Protein AF-A0A955NH52-F1 (afdb_monomer)

pLDDT: mean 88.1, std 10.17, range [48.47, 98.0]

Foldseek 3Di:
DDPCVVPDDPVVVVVVVVVVVVQLVVQLVVVVVVVDDSVQSSCVSQPHDLQVVLVVVLVVCVVVPNQLLDEEEAEPCRVVSVVVVCVVRHDVNYYYHYDD

Secondary structure (DSSP, 8-state):
--GGGGT--HHHHHHHHHHHHHHHHHHHHHHHTTT--HHHHHHHHTTS-HHHHHHHHHHHHHHTT--S-SEEEEET-TTTHHHHHHGGGPPTT-EEEEE-

Radius of gyration: 17.11 Å; Cα conta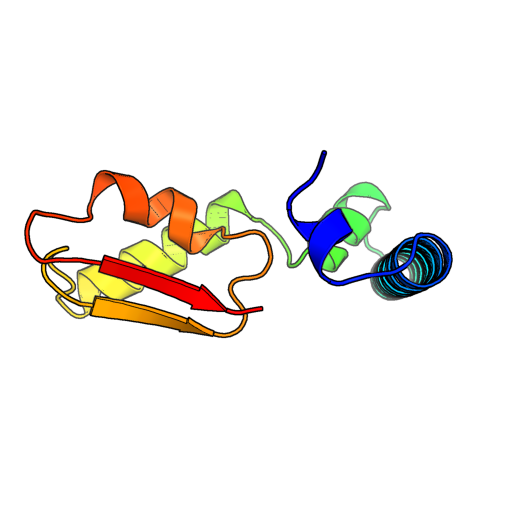cts (8 Å, |Δi|>4): 96; chains: 1; bounding box: 44×26×41 Å

Solvent-accessible surface area (backbone atoms only — not comparable to full-atom values): 5678 Å² total; per-residue (Å²): 135,61,87,58,68,80,80,43,54,77,70,54,50,49,51,51,52,53,51,53,50,54,50,44,52,52,37,22,52,57,31,36,76,72,72,40,52,71,71,54,8,47,37,45,47,76,70,37,60,54,69,61,51,13,51,51,54,44,51,53,41,48,72,76,63,59,76,25,50,52,78,45,77,38,82,67,34,71,94,33,40,44,55,68,59,41,59,88,51,53,39,88,84,26,46,80,45,74,43,112

Structure (mmCIF, N/CA/C/O backbone):
data_AF-A0A955NH52-F1
#
_entry.id   AF-A0A955NH52-F1
#
loop_
_atom_site.group_PDB
_atom_site.id
_atom_site.type_symbol
_atom_site.label_atom_id
_atom_site.label_alt_id
_atom_site.label_comp_id
_atom_site.label_asym_id
_atom_site.label_entity_id
_atom_site.label_seq_id
_atom_site.pdbx_PDB_ins_code
_atom_site.Cartn_x
_atom_site.Cartn_y
_atom_site.Cartn_z
_atom_site.occupancy
_atom_site.B_iso_or_equiv
_atom_site.auth_seq_id
_atom_site.auth_comp_id
_atom_site.auth_asym_id
_atom_site.auth_atom_id
_atom_site.pdbx_PDB_model_num
ATOM 1 N N . MET A 1 1 ? 17.411 15.187 13.821 1.00 48.47 1 MET A N 1
ATOM 2 C CA . MET A 1 1 ? 17.975 13.897 14.250 1.00 48.47 1 MET A CA 1
ATOM 3 C C . MET A 1 1 ? 16.992 12.842 13.790 1.00 48.47 1 MET A C 1
ATOM 5 O O . MET A 1 1 ? 15.851 12.866 14.244 1.00 48.47 1 MET A O 1
ATOM 9 N N . GLY A 1 2 ? 17.362 12.095 12.754 1.00 60.91 2 GLY A N 1
ATOM 10 C CA . GLY A 1 2 ? 16.507 11.094 12.121 1.00 60.91 2 GLY A CA 1
ATOM 11 C C . GLY A 1 2 ? 16.390 9.847 12.994 1.00 60.91 2 GLY A C 1
ATOM 12 O O . GLY A 1 2 ? 17.236 9.591 13.845 1.00 60.91 2 GLY A O 1
ATOM 13 N N . PHE A 1 3 ? 15.334 9.058 12.795 1.00 59.75 3 PHE A N 1
ATOM 14 C CA . PHE A 1 3 ? 15.101 7.805 13.526 1.00 59.75 3 PHE A CA 1
ATOM 15 C C . PHE A 1 3 ? 16.285 6.816 13.420 1.00 59.75 3 PHE A C 1
ATOM 17 O O . PHE A 1 3 ? 16.569 6.092 14.374 1.00 59.75 3 PHE A O 1
ATOM 24 N N . LEU A 1 4 ? 17.007 6.838 12.294 1.00 55.84 4 LEU A N 1
ATOM 25 C CA . LEU A 1 4 ? 18.130 5.943 11.991 1.00 55.84 4 LEU A CA 1
ATOM 26 C C . LEU A 1 4 ? 19.440 6.315 12.707 1.00 55.84 4 LEU A C 1
ATOM 28 O O . LEU A 1 4 ? 20.225 5.416 13.010 1.00 55.84 4 LEU A O 1
ATOM 32 N N . ASP A 1 5 ? 19.624 7.586 13.097 1.00 62.19 5 ASP A N 1
ATOM 33 C CA . ASP A 1 5 ? 20.817 8.082 13.817 1.00 62.19 5 ASP A CA 1
ATOM 34 C C . ASP A 1 5 ? 21.041 7.357 15.159 1.00 62.19 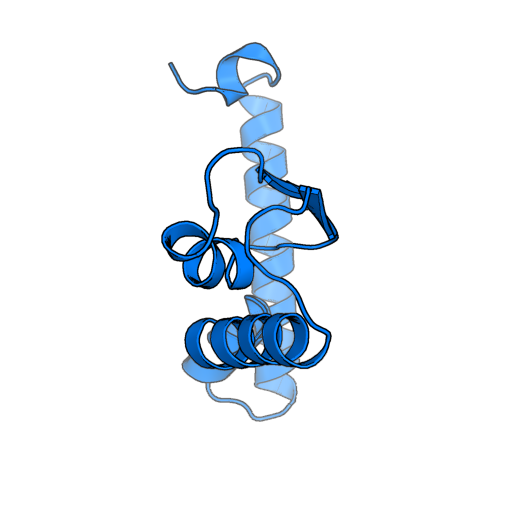5 ASP A C 1
ATOM 36 O O . ASP A 1 5 ? 22.113 7.423 15.759 1.00 62.19 5 ASP A O 1
ATOM 40 N N . ARG A 1 6 ? 19.998 6.693 15.674 1.00 70.38 6 ARG A N 1
ATOM 41 C CA . ARG A 1 6 ? 20.016 5.959 16.943 1.00 70.38 6 ARG A CA 1
ATOM 42 C C . ARG A 1 6 ? 20.560 4.534 16.814 1.00 70.38 6 ARG A C 1
ATOM 44 O O . ARG A 1 6 ? 20.912 3.940 17.831 1.00 70.38 6 ARG A O 1
ATOM 51 N N . PHE A 1 7 ? 20.603 3.991 15.599 1.00 72.81 7 PHE A N 1
ATOM 52 C CA . PHE A 1 7 ? 20.892 2.578 15.346 1.00 72.81 7 PHE A CA 1
ATOM 53 C C . PHE A 1 7 ? 22.066 2.356 14.395 1.00 72.81 7 PHE A C 1
ATOM 55 O O . PHE A 1 7 ? 22.701 1.309 14.481 1.00 72.81 7 PHE A O 1
ATOM 62 N N . LEU A 1 8 ? 22.373 3.324 13.528 1.00 69.94 8 LEU A N 1
ATOM 63 C CA . LEU A 1 8 ? 23.434 3.213 12.531 1.00 69.94 8 LEU A CA 1
ATOM 64 C C . LEU A 1 8 ? 24.479 4.310 12.711 1.00 69.94 8 LEU A C 1
ATOM 66 O O . LEU A 1 8 ? 24.170 5.461 13.019 1.00 69.94 8 LEU A O 1
ATOM 70 N N . LYS A 1 9 ? 25.743 3.959 12.476 1.00 82.00 9 LYS A N 1
ATOM 71 C CA . LYS A 1 9 ? 26.804 4.947 12.280 1.00 82.00 9 LYS A CA 1
ATOM 72 C C . LYS A 1 9 ? 26.645 5.582 10.891 1.00 82.00 9 LYS A C 1
ATOM 74 O O . LYS A 1 9 ? 26.246 4.886 9.957 1.00 82.00 9 LYS A O 1
ATOM 79 N N . PRO A 1 10 ? 27.078 6.839 10.684 1.00 77.38 10 PRO A N 1
ATOM 80 C CA . PRO A 1 10 ? 26.974 7.507 9.380 1.00 77.38 10 PRO A CA 1
ATOM 81 C C . PRO A 1 10 ? 27.595 6.727 8.205 1.00 77.38 10 PRO A C 1
ATOM 83 O O . PRO A 1 10 ? 27.122 6.796 7.074 1.00 77.38 10 PRO A O 1
ATOM 86 N N . SER A 1 11 ? 28.657 5.954 8.455 1.00 81.69 11 SER A N 1
ATOM 87 C CA . SER A 1 11 ? 29.273 5.091 7.438 1.00 81.69 11 SER A CA 1
ATOM 88 C C . SER A 1 11 ? 28.393 3.906 7.034 1.00 81.69 11 SER A C 1
ATOM 90 O O . SER A 1 11 ? 28.435 3.488 5.882 1.00 81.69 11 SER A O 1
ATOM 92 N N . GLU A 1 12 ? 27.621 3.360 7.973 1.00 77.75 12 GLU A N 1
ATOM 93 C CA . GLU A 1 12 ? 26.712 2.230 7.750 1.00 77.75 12 GLU A CA 1
ATOM 94 C C . GLU A 1 12 ? 25.456 2.702 7.009 1.00 77.75 12 GLU A C 1
ATOM 96 O O . GLU A 1 12 ? 25.013 2.039 6.077 1.00 77.75 12 GLU A O 1
ATOM 101 N N . GLU A 1 13 ? 24.946 3.893 7.336 1.00 73.31 13 GLU A N 1
ATOM 102 C CA . GLU A 1 13 ? 23.860 4.538 6.587 1.00 73.31 13 GLU A CA 1
ATOM 103 C C . GLU A 1 13 ? 24.248 4.772 5.120 1.00 73.31 13 GLU A C 1
ATOM 105 O O . GLU A 1 13 ? 23.490 4.428 4.214 1.00 73.31 13 GLU A O 1
ATOM 110 N N . LYS A 1 14 ? 25.467 5.274 4.869 1.00 78.31 14 LYS A N 1
ATOM 111 C CA . LYS A 1 14 ? 25.978 5.441 3.503 1.00 78.31 14 LYS A CA 1
ATOM 112 C C . LYS A 1 14 ? 26.099 4.105 2.764 1.00 78.31 14 LYS A C 1
ATOM 114 O O . LYS A 1 14 ? 25.687 4.022 1.615 1.00 78.31 14 LYS A O 1
ATOM 119 N N . GLN A 1 15 ? 26.644 3.068 3.402 1.00 80.19 15 GLN A N 1
ATOM 120 C CA . GLN A 1 15 ? 26.755 1.737 2.788 1.00 80.19 15 GLN A CA 1
ATOM 121 C C . GLN A 1 15 ? 25.389 1.149 2.436 1.00 80.19 15 GLN A C 1
ATOM 123 O O . GLN A 1 15 ? 25.236 0.548 1.376 1.00 80.19 15 GLN A O 1
ATOM 128 N N . LEU A 1 16 ? 24.402 1.341 3.310 1.00 74.06 16 LEU A N 1
ATOM 129 C CA . LEU A 1 16 ? 23.038 0.901 3.069 1.00 74.06 16 LEU A CA 1
ATOM 130 C C . LEU A 1 16 ? 22.409 1.665 1.897 1.00 74.06 16 LEU A C 1
ATOM 132 O O . LEU A 1 16 ? 21.819 1.049 1.014 1.00 74.06 16 LEU A O 1
ATOM 136 N N . GLY A 1 17 ? 22.590 2.988 1.848 1.00 75.44 17 GLY A N 1
ATOM 137 C CA . GLY A 1 17 ? 22.154 3.814 0.721 1.00 75.44 17 GLY A CA 1
ATOM 138 C C . GLY A 1 17 ? 22.791 3.387 -0.604 1.00 75.44 17 GLY A C 1
ATOM 139 O O . GLY A 1 17 ? 22.080 3.198 -1.589 1.00 75.44 17 GLY A O 1
ATOM 140 N N . ASP A 1 18 ? 24.107 3.162 -0.611 1.00 83.56 18 ASP A N 1
ATOM 141 C CA . ASP A 1 18 ? 24.853 2.689 -1.782 1.00 83.56 18 ASP A CA 1
ATOM 142 C C . ASP A 1 18 ? 24.357 1.295 -2.230 1.00 83.56 18 ASP A C 1
ATOM 144 O O . ASP A 1 18 ? 24.195 1.042 -3.423 1.00 83.56 18 ASP A O 1
ATOM 148 N N . PHE A 1 19 ? 24.066 0.388 -1.287 1.00 82.31 19 PHE A N 1
ATOM 149 C CA . PHE A 1 19 ? 23.513 -0.937 -1.583 1.00 82.31 19 PHE A CA 1
ATOM 150 C C . PHE A 1 19 ? 22.143 -0.852 -2.266 1.00 82.31 19 PHE A C 1
ATOM 152 O O . PHE A 1 19 ? 21.953 -1.462 -3.319 1.00 82.31 19 PHE A O 1
ATOM 159 N N . TYR A 1 20 ? 21.208 -0.078 -1.704 1.00 77.19 20 TYR A N 1
ATOM 160 C CA . TYR A 1 20 ? 19.883 0.092 -2.301 1.00 77.19 20 TYR A CA 1
ATOM 161 C C . TYR A 1 20 ? 19.956 0.774 -3.668 1.00 77.19 20 TYR A C 1
ATOM 163 O O . TYR A 1 20 ? 19.256 0.345 -4.580 1.00 77.19 20 TYR A O 1
ATOM 171 N N . GLY A 1 21 ? 20.821 1.781 -3.832 1.00 81.31 21 GLY A N 1
ATOM 172 C CA . GLY A 1 21 ? 21.059 2.421 -5.129 1.00 81.31 21 GLY A CA 1
ATOM 173 C C . GLY A 1 21 ? 21.471 1.407 -6.196 1.00 81.31 21 GLY A C 1
ATOM 174 O O . GLY A 1 21 ? 20.794 1.274 -7.209 1.00 81.31 21 GLY A O 1
ATOM 175 N N . ASN A 1 22 ? 22.497 0.601 -5.907 1.00 86.25 22 ASN A N 1
ATOM 176 C CA . ASN A 1 22 ? 22.978 -0.428 -6.834 1.00 86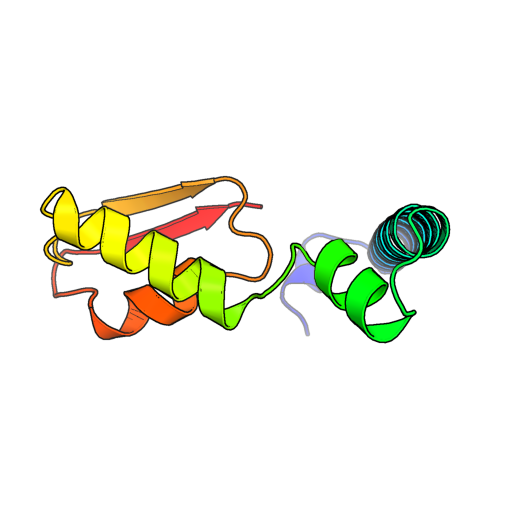.25 22 ASN A CA 1
ATOM 177 C C . ASN A 1 22 ? 21.915 -1.492 -7.156 1.00 86.25 22 ASN A C 1
ATOM 179 O O . ASN A 1 22 ? 21.847 -1.978 -8.284 1.00 86.25 22 ASN A O 1
ATOM 183 N N . LEU A 1 23 ? 21.090 -1.873 -6.173 1.00 84.06 23 LEU A N 1
ATOM 184 C CA . LEU A 1 23 ? 19.996 -2.819 -6.390 1.00 84.06 23 LEU A CA 1
ATOM 185 C C . LEU A 1 23 ? 18.942 -2.240 -7.343 1.00 84.06 23 LEU A C 1
ATOM 187 O O . LEU A 1 23 ? 18.525 -2.929 -8.273 1.00 84.06 23 LEU A O 1
ATOM 191 N N . TYR A 1 24 ? 18.530 -0.987 -7.133 1.00 82.31 24 TYR A N 1
ATOM 192 C CA . TYR A 1 24 ? 17.565 -0.321 -8.008 1.00 82.31 24 TYR A CA 1
ATOM 193 C C . TYR A 1 24 ? 18.108 -0.141 -9.422 1.00 82.31 24 TYR A C 1
ATOM 195 O O . TYR A 1 24 ? 17.386 -0.435 -10.371 1.00 82.31 24 TYR A O 1
ATOM 203 N N . ASP A 1 25 ? 19.368 0.265 -9.567 1.00 89.56 25 ASP A N 1
ATOM 204 C CA . ASP A 1 25 ? 20.003 0.422 -10.877 1.00 89.56 25 ASP A CA 1
ATOM 205 C C . ASP A 1 25 ? 20.037 -0.914 -11.636 1.00 89.56 25 ASP A C 1
ATOM 207 O O . ASP A 1 25 ? 19.634 -0.979 -12.797 1.00 89.56 25 ASP A O 1
ATOM 211 N N . GLY A 1 26 ? 20.400 -2.011 -10.960 1.00 88.19 26 GLY A N 1
ATOM 212 C CA . GLY A 1 26 ? 20.379 -3.348 -11.561 1.00 88.19 26 GLY A CA 1
ATOM 213 C C . GLY A 1 26 ? 18.973 -3.827 -11.946 1.00 88.19 26 GLY A C 1
ATOM 214 O O . GLY A 1 26 ? 18.798 -4.486 -12.972 1.00 88.19 26 GLY A O 1
ATOM 215 N N . LEU A 1 27 ? 17.949 -3.486 -11.157 1.00 87.56 27 LEU A N 1
ATOM 216 C CA . LEU A 1 27 ? 16.557 -3.797 -11.489 1.00 87.56 27 LEU A CA 1
ATOM 217 C C . LEU A 1 27 ? 16.043 -2.960 -12.666 1.00 87.56 27 LEU A C 1
ATOM 219 O O . LEU A 1 27 ? 15.272 -3.478 -13.471 1.00 87.56 27 LEU A O 1
ATOM 223 N N . ILE A 1 28 ? 16.454 -1.697 -12.791 1.00 90.75 28 ILE A N 1
ATOM 224 C CA . ILE A 1 28 ? 16.127 -0.857 -13.951 1.00 90.75 28 ILE A CA 1
ATOM 225 C C . ILE A 1 28 ? 16.758 -1.465 -15.203 1.00 90.75 28 ILE A C 1
ATOM 227 O O . ILE A 1 28 ? 16.035 -1.783 -16.145 1.00 90.75 28 ILE A O 1
ATOM 231 N N . GLU A 1 29 ? 18.066 -1.732 -15.172 1.00 94.25 29 GLU A N 1
ATOM 232 C CA . GLU A 1 29 ? 18.801 -2.315 -16.300 1.00 94.25 29 GLU A CA 1
ATOM 233 C C . GLU A 1 29 ? 18.198 -3.664 -16.728 1.00 94.25 29 GLU A C 1
ATOM 235 O O . GLU A 1 29 ? 18.044 -3.948 -17.919 1.00 94.25 29 GLU A O 1
ATOM 240 N N . PHE A 1 30 ? 17.791 -4.502 -15.768 1.00 92.44 30 PHE A N 1
ATOM 241 C CA . PHE A 1 30 ? 17.095 -5.754 -16.058 1.00 92.44 30 PHE A CA 1
ATOM 242 C C . PHE A 1 30 ? 15.830 -5.533 -16.900 1.00 92.44 30 PHE A C 1
ATOM 244 O O . PHE A 1 30 ? 15.634 -6.240 -17.889 1.00 92.44 30 PHE A O 1
ATOM 251 N N . HIS A 1 31 ? 14.987 -4.564 -16.534 1.00 90.50 31 HIS A N 1
ATOM 252 C CA . HIS A 1 31 ? 13.731 -4.279 -17.230 1.00 90.50 31 HIS A CA 1
ATOM 253 C C . HIS A 1 31 ? 13.946 -3.564 -18.572 1.00 90.50 31 HIS A C 1
ATOM 255 O O . HIS A 1 31 ? 13.265 -3.891 -19.545 1.00 90.50 31 HIS A O 1
ATOM 261 N N . GLU A 1 32 ? 14.916 -2.656 -18.673 1.00 94.50 32 GLU A N 1
ATOM 262 C CA . GLU A 1 32 ? 15.304 -2.044 -19.953 1.00 94.50 32 GLU A CA 1
ATOM 263 C C . GLU A 1 32 ? 15.767 -3.107 -20.957 1.00 94.50 32 GLU A C 1
ATOM 265 O O . GLU A 1 32 ? 15.358 -3.097 -22.118 1.00 94.50 32 GLU A O 1
ATOM 270 N N . ASN A 1 33 ? 16.522 -4.109 -20.493 1.00 95.38 33 ASN A N 1
ATOM 271 C CA . ASN A 1 33 ? 16.930 -5.257 -21.306 1.00 95.38 33 ASN A CA 1
ATOM 272 C C . ASN A 1 33 ? 15.754 -6.163 -21.732 1.00 95.38 33 ASN A C 1
ATOM 274 O O . ASN A 1 33 ? 15.906 -6.952 -22.665 1.00 95.38 33 ASN A O 1
ATOM 278 N N . GLN A 1 34 ? 14.578 -6.047 -21.099 1.00 93.19 34 GLN A N 1
ATOM 279 C CA . GLN A 1 34 ? 13.329 -6.669 -21.570 1.00 93.19 34 GLN A CA 1
ATOM 280 C C . GLN A 1 34 ? 12.572 -5.798 -22.592 1.00 93.19 34 GLN A C 1
ATOM 282 O O . GLN A 1 34 ? 11.496 -6.182 -23.051 1.00 93.19 34 GLN A O 1
ATOM 287 N N . GLY A 1 35 ? 13.114 -4.634 -22.962 1.00 94.44 35 GLY A N 1
ATOM 288 C CA . GLY A 1 35 ? 12.526 -3.711 -23.933 1.00 94.44 35 GLY A CA 1
ATOM 289 C C . GLY A 1 35 ? 11.537 -2.704 -23.342 1.00 94.44 35 GLY A C 1
ATOM 290 O O . GLY A 1 35 ? 10.800 -2.076 -24.103 1.00 94.44 35 GLY A O 1
ATOM 291 N N . LEU A 1 36 ? 11.494 -2.546 -22.013 1.00 93.69 36 LEU A N 1
ATOM 292 C CA . LEU A 1 36 ? 10.747 -1.457 -21.377 1.00 93.69 36 LEU A CA 1
ATOM 293 C C . LEU A 1 36 ? 11.453 -0.114 -21.610 1.00 93.69 36 LEU A C 1
ATOM 295 O O . LEU A 1 36 ? 12.674 -0.049 -21.734 1.00 93.69 36 LEU A O 1
ATOM 299 N N . SER A 1 37 ? 10.671 0.966 -21.656 1.00 95.56 37 SER A N 1
ATOM 300 C CA . SER A 1 37 ? 11.221 2.323 -21.585 1.00 95.56 37 SER A CA 1
ATOM 301 C C . SER A 1 37 ? 11.899 2.543 -20.226 1.00 95.56 37 SER A C 1
ATOM 303 O O . SER A 1 37 ? 11.502 1.905 -19.255 1.00 95.56 37 SER A O 1
ATOM 305 N N . GLU A 1 38 ? 12.862 3.464 -20.119 1.00 91.00 38 GLU A N 1
ATOM 306 C CA . GLU A 1 38 ? 13.498 3.824 -18.834 1.00 91.00 38 GLU A CA 1
ATOM 307 C C . GLU A 1 38 ? 12.446 4.149 -17.755 1.00 91.00 38 GLU A C 1
ATOM 309 O O . GLU A 1 38 ? 12.532 3.696 -16.613 1.00 91.00 38 GLU A O 1
ATOM 314 N N . GLU A 1 39 ? 11.394 4.886 -18.131 1.00 90.12 39 GLU A N 1
ATOM 315 C CA . GLU A 1 39 ? 10.298 5.235 -17.226 1.00 90.12 39 GLU A CA 1
ATOM 316 C C . GLU A 1 39 ? 9.564 3.987 -16.713 1.00 90.12 39 GLU A C 1
ATOM 318 O O . GLU A 1 39 ? 9.327 3.852 -15.509 1.00 90.12 39 GLU A O 1
ATOM 323 N N . ASP A 1 40 ? 9.213 3.060 -17.605 1.00 89.19 40 ASP A N 1
ATOM 324 C CA . ASP A 1 40 ? 8.492 1.847 -17.226 1.00 89.19 40 ASP A CA 1
ATOM 325 C C . ASP A 1 40 ? 9.396 0.839 -16.512 1.00 89.19 40 ASP A C 1
ATOM 327 O O . ASP A 1 40 ? 8.951 0.180 -15.574 1.00 89.19 40 ASP A O 1
ATOM 331 N N . ALA A 1 41 ? 10.673 0.762 -16.877 1.00 89.88 41 ALA A N 1
ATOM 332 C CA . ALA A 1 41 ? 11.679 -0.027 -16.181 1.00 89.88 41 ALA A CA 1
ATOM 333 C C . ALA A 1 41 ? 11.856 0.458 -14.740 1.00 89.88 41 ALA A C 1
ATOM 335 O O . ALA A 1 41 ? 11.843 -0.346 -13.809 1.00 89.88 41 ALA A O 1
ATOM 336 N N . ARG A 1 42 ? 11.908 1.779 -14.533 1.00 87.50 42 ARG A N 1
ATOM 337 C CA . ARG A 1 42 ? 11.949 2.391 -13.201 1.00 87.50 42 ARG A CA 1
ATOM 338 C C . ARG A 1 42 ? 10.688 2.115 -12.398 1.00 87.50 42 ARG A C 1
ATOM 340 O O . ARG A 1 42 ? 10.797 1.795 -11.216 1.00 87.50 42 ARG A O 1
ATOM 347 N N . LYS A 1 43 ? 9.505 2.181 -13.022 1.00 86.19 43 LYS A N 1
ATOM 348 C CA . LYS A 1 43 ? 8.242 1.771 -12.381 1.00 86.19 43 LYS A CA 1
ATOM 349 C C . LYS A 1 43 ? 8.292 0.307 -11.955 1.00 86.19 43 LYS A C 1
ATOM 351 O O . LYS A 1 43 ? 7.951 0.001 -10.820 1.00 86.19 43 LYS A O 1
ATOM 356 N N . GLN A 1 44 ? 8.742 -0.597 -12.820 1.00 85.56 44 GLN A N 1
ATOM 357 C CA . GLN A 1 44 ? 8.835 -2.019 -12.485 1.00 85.56 44 GLN A CA 1
ATOM 358 C C . GLN A 1 44 ? 9.884 -2.302 -11.400 1.00 85.56 44 GLN A C 1
ATOM 360 O O . GLN A 1 44 ? 9.611 -3.080 -10.489 1.00 85.56 44 GLN A O 1
ATOM 365 N N . ALA A 1 45 ? 11.028 -1.613 -11.417 1.00 84.19 45 ALA A N 1
ATOM 366 C CA . ALA A 1 45 ? 12.086 -1.752 -10.416 1.00 84.19 45 ALA A CA 1
ATOM 367 C C . ALA A 1 45 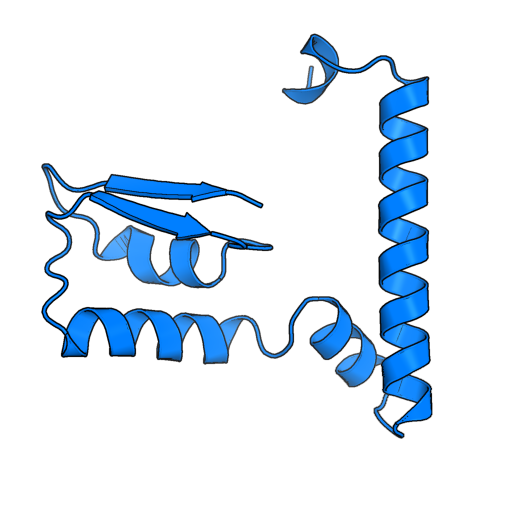? 11.636 -1.374 -8.992 1.00 84.19 45 ALA A C 1
ATOM 369 O O . ALA A 1 45 ? 12.100 -1.973 -8.027 1.00 84.19 45 ALA A O 1
ATOM 370 N N . ILE A 1 46 ? 10.695 -0.433 -8.850 1.00 77.38 46 ILE A N 1
ATOM 371 C CA . ILE A 1 46 ? 10.068 -0.085 -7.558 1.00 77.38 46 ILE A CA 1
ATOM 372 C C . ILE A 1 46 ? 8.822 -0.935 -7.240 1.00 77.38 46 ILE A C 1
ATOM 374 O O . ILE A 1 46 ? 8.064 -0.631 -6.314 1.00 77.38 46 ILE A O 1
ATOM 378 N N . GLY A 1 47 ? 8.604 -2.007 -8.006 1.00 76.81 47 GLY A N 1
ATOM 379 C CA . GLY A 1 47 ? 7.534 -2.980 -7.816 1.00 76.81 47 GLY A CA 1
ATOM 380 C C . GLY A 1 47 ? 6.279 -2.729 -8.657 1.00 76.81 47 GLY A C 1
ATOM 381 O O . GLY A 1 47 ? 5.193 -3.127 -8.241 1.00 76.81 47 GLY A O 1
ATOM 382 N N . GLY A 1 48 ? 6.391 -2.069 -9.806 1.00 81.38 48 GLY A N 1
ATOM 383 C CA . GLY A 1 48 ? 5.309 -1.904 -10.778 1.00 81.38 48 GLY A CA 1
ATOM 384 C C . GLY A 1 48 ? 4.386 -0.720 -10.491 1.00 81.38 48 GLY A C 1
ATOM 385 O O . GLY A 1 48 ? 4.777 0.279 -9.888 1.00 81.38 48 GLY A O 1
ATOM 386 N N . ASP A 1 49 ? 3.138 -0.813 -10.954 1.00 83.06 49 ASP A N 1
ATOM 387 C CA . ASP A 1 49 ? 2.145 0.245 -10.757 1.00 83.06 49 ASP A CA 1
ATOM 388 C C . ASP A 1 49 ? 1.673 0.287 -9.297 1.00 83.06 49 ASP A C 1
ATOM 390 O O . ASP A 1 49 ? 0.766 -0.439 -8.880 1.00 83.06 49 ASP A O 1
ATOM 394 N N . TYR A 1 50 ? 2.317 1.163 -8.526 1.00 84.12 50 TYR A N 1
ATOM 395 C CA . TYR A 1 50 ? 2.037 1.403 -7.115 1.00 84.12 50 TYR A CA 1
ATOM 396 C C . TYR A 1 50 ? 0.548 1.648 -6.836 1.00 84.12 50 TYR A C 1
ATOM 398 O O . TYR A 1 50 ? -0.005 1.109 -5.877 1.00 84.12 50 TYR A O 1
ATOM 406 N N . GLU A 1 51 ? -0.114 2.453 -7.671 1.00 86.44 51 GLU A N 1
ATOM 407 C CA . GLU A 1 51 ? -1.500 2.856 -7.442 1.00 86.44 51 GLU A CA 1
ATOM 408 C C . GLU A 1 51 ? -2.460 1.707 -7.751 1.00 86.44 51 GLU A C 1
ATOM 410 O O . GLU A 1 51 ? -3.327 1.387 -6.930 1.00 86.44 51 GLU A O 1
ATOM 415 N N . THR A 1 52 ? -2.276 1.056 -8.901 1.00 87.50 52 THR A N 1
ATOM 416 C CA . THR A 1 52 ? -3.134 -0.049 -9.340 1.00 87.50 52 THR A CA 1
ATOM 417 C C . THR A 1 52 ? -3.024 -1.250 -8.402 1.00 87.50 52 THR A C 1
ATOM 419 O O . THR A 1 52 ? -4.049 -1.769 -7.956 1.00 87.50 52 THR A O 1
ATOM 422 N N . PHE A 1 53 ? -1.809 -1.673 -8.039 1.00 88.12 53 PHE A N 1
ATOM 423 C CA . PHE A 1 53 ? -1.632 -2.840 -7.169 1.00 88.12 53 PHE A CA 1
ATOM 424 C C . PHE A 1 53 ? -2.166 -2.608 -5.757 1.00 88.12 53 PHE A C 1
ATOM 426 O O . PHE A 1 53 ? -2.861 -3.478 -5.237 1.00 88.12 53 PHE A O 1
ATOM 433 N N . GLY A 1 54 ? -1.963 -1.419 -5.179 1.00 92.12 54 GLY A N 1
ATOM 434 C CA . GLY A 1 54 ? -2.542 -1.113 -3.869 1.00 92.12 54 GLY A CA 1
ATOM 435 C C . GLY A 1 54 ? -4.074 -1.203 -3.866 1.00 92.12 54 GLY A C 1
ATOM 436 O O . GLY A 1 54 ? -4.672 -1.628 -2.876 1.00 92.12 54 GLY A O 1
ATOM 437 N N . HIS A 1 55 ? -4.736 -0.816 -4.964 1.00 94.06 55 HIS A N 1
ATOM 438 C CA . HIS A 1 55 ? -6.187 -0.975 -5.100 1.00 94.06 55 HIS A CA 1
ATOM 439 C C . HIS A 1 55 ? -6.606 -2.445 -5.192 1.00 94.06 55 HIS A C 1
ATOM 441 O O . HIS A 1 55 ? -7.532 -2.843 -4.488 1.00 94.06 55 HIS A O 1
ATOM 447 N N . ILE A 1 56 ? -5.909 -3.242 -6.005 1.00 91.88 56 ILE A N 1
ATOM 448 C CA . ILE A 1 56 ? -6.185 -4.676 -6.168 1.00 91.88 56 ILE A CA 1
ATOM 449 C C . ILE A 1 56 ? -6.039 -5.417 -4.833 1.00 91.88 56 ILE A C 1
ATOM 451 O O . ILE A 1 56 ? -6.929 -6.173 -4.453 1.00 91.88 56 ILE A O 1
ATOM 455 N N . GLU A 1 57 ? -4.949 -5.180 -4.103 1.00 94.75 57 GLU A N 1
ATOM 456 C CA . GLU A 1 57 ? -4.672 -5.823 -2.813 1.00 94.75 57 GLU A CA 1
ATOM 457 C C . GLU A 1 57 ? -5.732 -5.462 -1.760 1.00 94.75 57 GLU A C 1
ATOM 459 O O . GLU A 1 57 ? -6.264 -6.342 -1.079 1.00 94.75 57 GLU A O 1
ATOM 464 N N . ARG A 1 58 ? -6.112 -4.179 -1.672 1.00 96.69 58 ARG A N 1
ATOM 465 C CA . ARG A 1 58 ? -7.214 -3.727 -0.808 1.00 96.69 58 ARG A CA 1
ATOM 466 C C . ARG A 1 58 ? -8.521 -4.429 -1.172 1.00 96.69 58 ARG A C 1
ATOM 468 O O . ARG A 1 58 ? -9.222 -4.910 -0.287 1.00 96.69 58 ARG A O 1
ATOM 475 N N . ASP A 1 59 ? -8.867 -4.466 -2.454 1.00 96.56 59 ASP A N 1
ATOM 476 C CA . ASP A 1 59 ? -10.140 -5.028 -2.907 1.00 96.56 59 ASP A CA 1
ATOM 477 C C . ASP A 1 59 ? -10.195 -6.543 -2.683 1.00 96.56 59 ASP A C 1
ATOM 479 O O . ASP A 1 59 ? -11.243 -7.064 -2.303 1.00 96.56 59 ASP A O 1
ATOM 483 N N . ALA A 1 60 ? -9.063 -7.239 -2.814 1.00 95.81 60 ALA A N 1
ATOM 484 C CA . ALA A 1 60 ? -8.945 -8.645 -2.448 1.00 95.81 60 ALA A CA 1
ATOM 485 C C . ALA A 1 60 ? -9.214 -8.871 -0.950 1.00 95.81 60 ALA A C 1
ATOM 487 O O . ALA A 1 60 ? -9.967 -9.778 -0.599 1.00 95.81 60 ALA A O 1
ATOM 488 N N . LEU A 1 61 ? -8.666 -8.023 -0.071 1.00 96.50 61 LEU A N 1
ATOM 489 C CA . LEU A 1 61 ? -8.928 -8.093 1.371 1.00 96.50 61 LEU A CA 1
ATOM 490 C C . LEU A 1 61 ? -10.403 -7.851 1.702 1.00 96.50 61 LEU A C 1
ATOM 492 O O . LEU A 1 61 ? -11.001 -8.611 2.464 1.00 96.50 61 LEU A O 1
ATOM 496 N N . LEU A 1 62 ? -11.014 -6.832 1.096 1.00 95.69 62 LEU A N 1
ATOM 497 C CA . LEU A 1 62 ? -12.442 -6.557 1.271 1.00 95.69 62 LEU A CA 1
ATOM 498 C C . LEU A 1 62 ? -13.302 -7.730 0.784 1.00 95.69 62 LEU A C 1
ATOM 500 O O . LEU A 1 62 ? -14.271 -8.100 1.446 1.00 95.69 62 LEU A O 1
ATOM 504 N N . ALA A 1 63 ? -12.929 -8.357 -0.333 1.00 96.12 63 ALA A N 1
ATOM 505 C CA . ALA A 1 63 ? -13.644 -9.502 -0.886 1.00 96.12 63 ALA A CA 1
ATOM 506 C C . ALA A 1 63 ? -13.594 -10.744 0.021 1.00 96.12 63 ALA A C 1
ATOM 508 O O . ALA A 1 63 ? -14.554 -11.514 0.037 1.00 96.12 63 ALA A O 1
ATOM 509 N N . ILE A 1 64 ? -12.518 -10.932 0.798 1.00 95.81 64 ILE A N 1
ATOM 510 C CA . ILE A 1 64 ? -12.415 -12.021 1.787 1.00 95.81 64 ILE A CA 1
ATOM 511 C C . ILE A 1 64 ? -12.972 -11.647 3.169 1.00 95.81 64 ILE A C 1
ATOM 513 O O . ILE A 1 64 ? -12.890 -12.449 4.097 1.00 95.81 64 ILE A O 1
ATOM 517 N N . GLY A 1 65 ? -13.569 -10.459 3.301 1.00 96.12 65 GLY A N 1
ATOM 518 C CA . GLY A 1 65 ? -14.283 -10.041 4.502 1.00 96.12 65 GLY A CA 1
ATOM 519 C C . GLY A 1 65 ? -13.469 -9.213 5.491 1.00 96.12 65 GLY A C 1
ATOM 520 O O . GLY A 1 65 ? -13.893 -9.102 6.634 1.00 96.12 65 GLY A O 1
ATOM 521 N N . TYR A 1 66 ? -12.342 -8.619 5.083 1.00 96.19 66 TYR A N 1
ATOM 522 C CA . TYR A 1 66 ? -11.660 -7.615 5.904 1.00 96.19 66 TYR A CA 1
ATOM 523 C C . TYR A 1 66 ? -12.614 -6.456 6.214 1.00 96.19 66 TYR A C 1
ATOM 525 O O . TYR A 1 66 ? -13.190 -5.853 5.303 1.00 96.19 66 TYR A O 1
ATOM 533 N N . THR A 1 67 ? -12.783 -6.138 7.494 1.00 96.62 67 THR A N 1
ATOM 534 C CA . THR A 1 67 ? -13.748 -5.131 7.953 1.00 96.62 67 THR A CA 1
ATOM 535 C C . THR A 1 67 ? -13.094 -3.854 8.465 1.00 96.62 67 THR A C 1
ATOM 537 O O . THR A 1 67 ? -13.803 -2.865 8.691 1.00 96.62 67 THR A O 1
ATOM 540 N N . GLY A 1 68 ? -11.771 -3.866 8.643 1.00 97.06 68 GLY A N 1
ATOM 541 C CA . GLY A 1 68 ? -11.014 -2.769 9.239 1.00 97.06 68 GLY A CA 1
ATOM 542 C C . GLY A 1 68 ? -10.828 -2.901 10.747 1.00 97.06 68 GLY A C 1
ATOM 543 O O . GLY A 1 68 ? -10.133 -2.077 11.331 1.00 97.06 68 GLY A O 1
ATOM 544 N N . GLU A 1 69 ? -11.434 -3.906 11.378 1.00 98.00 69 GLU A N 1
ATOM 545 C CA . GLU A 1 69 ? -11.339 -4.166 12.824 1.00 98.00 69 GLU A CA 1
ATOM 546 C C . GLU A 1 69 ? -10.248 -5.200 13.143 1.00 98.00 69 GLU A C 1
ATOM 548 O O . GLU A 1 69 ? -9.887 -5.404 14.299 1.00 98.00 69 GLU A O 1
ATOM 553 N N . GLU A 1 70 ? -9.696 -5.852 12.118 1.00 97.25 70 GLU A N 1
ATOM 554 C CA . GLU A 1 70 ? -8.663 -6.869 12.256 1.00 97.25 70 GLU A CA 1
ATOM 555 C C . GLU A 1 70 ? -7.256 -6.266 12.413 1.00 97.25 70 GLU A C 1
ATOM 557 O O . GLU A 1 70 ? -6.971 -5.140 11.993 1.00 97.25 70 GLU A O 1
ATOM 562 N N . PHE A 1 71 ? -6.342 -7.065 12.971 1.00 97.50 71 PHE A N 1
ATOM 563 C CA . PHE A 1 71 ? -4.904 -6.799 12.930 1.00 97.50 71 PHE A CA 1
ATOM 564 C C . PHE A 1 71 ? -4.310 -7.412 11.655 1.00 97.50 71 PHE A C 1
ATOM 566 O O . PHE A 1 71 ? -4.182 -8.635 11.558 1.00 97.50 71 PHE A O 1
ATOM 573 N N . LEU A 1 72 ? -3.954 -6.579 10.677 1.00 97.19 72 LEU A N 1
ATOM 574 C CA . LEU A 1 72 ? -3.345 -7.021 9.424 1.00 97.19 72 LEU A CA 1
ATOM 575 C C . LEU A 1 72 ? -1.817 -6.921 9.490 1.00 97.19 72 LEU A C 1
ATOM 577 O O . LEU A 1 72 ? -1.273 -5.873 9.835 1.00 97.19 72 LEU A O 1
ATOM 581 N N . VAL A 1 73 ? -1.134 -7.999 9.103 1.00 97.31 73 VAL A N 1
ATOM 582 C CA . VAL A 1 73 ? 0.320 -8.017 8.890 1.00 97.31 73 VAL A CA 1
ATOM 583 C C . VAL A 1 73 ? 0.594 -8.114 7.397 1.00 97.31 73 VAL A C 1
ATOM 585 O O . VAL A 1 73 ? 0.125 -9.048 6.750 1.00 97.31 73 VAL A O 1
ATOM 588 N N . ASP A 1 74 ? 1.360 -7.164 6.874 1.00 95.88 74 ASP A N 1
ATOM 589 C CA . ASP A 1 74 ? 1.752 -7.079 5.469 1.00 95.88 74 ASP A CA 1
ATOM 590 C C . ASP A 1 74 ? 3.265 -7.315 5.341 1.00 95.88 74 ASP A C 1
ATOM 592 O O . ASP A 1 74 ? 4.070 -6.524 5.841 1.00 95.88 74 ASP A O 1
ATOM 596 N N . LEU A 1 75 ? 3.645 -8.451 4.749 1.00 94.62 75 LEU A N 1
ATOM 597 C CA . LEU A 1 75 ? 5.031 -8.914 4.639 1.00 94.62 75 LEU A CA 1
ATOM 598 C C . LEU A 1 75 ? 5.568 -8.627 3.237 1.00 94.62 75 LEU A C 1
ATOM 600 O O . LEU A 1 75 ? 5.021 -9.131 2.258 1.00 94.62 75 LEU A O 1
ATOM 604 N N . GLY A 1 76 ? 6.667 -7.879 3.154 1.00 89.38 76 GLY A N 1
ATOM 605 C CA . GLY A 1 76 ? 7.147 -7.321 1.892 1.00 89.38 76 GLY A CA 1
ATOM 606 C C . GLY A 1 76 ? 6.280 -6.144 1.455 1.00 89.38 76 GLY A C 1
ATOM 607 O O . GLY A 1 76 ? 5.879 -6.059 0.293 1.00 89.38 76 GLY A O 1
ATOM 608 N N . CYS A 1 77 ? 5.949 -5.245 2.392 1.00 89.94 77 CYS A N 1
ATOM 609 C CA . CYS A 1 77 ? 5.056 -4.121 2.105 1.00 89.94 77 CYS A CA 1
ATOM 610 C C . CYS A 1 77 ? 5.675 -3.106 1.124 1.00 89.94 77 CYS A C 1
ATOM 612 O O . CYS A 1 77 ? 4.970 -2.221 0.616 1.00 89.94 77 CYS A O 1
ATOM 614 N N . GLY A 1 78 ? 6.990 -3.203 0.871 1.00 86.62 78 GLY A N 1
ATOM 615 C CA . GLY A 1 78 ? 7.756 -2.276 0.052 1.00 86.62 78 GLY A CA 1
ATOM 616 C C . GLY A 1 78 ? 7.532 -0.835 0.501 1.00 86.62 78 GLY A C 1
ATOM 617 O O . GLY A 1 78 ? 7.532 -0.503 1.685 1.00 86.62 78 GLY A O 1
ATOM 618 N N . SER A 1 79 ? 7.210 0.036 -0.452 1.00 86.00 79 SER A N 1
ATOM 619 C CA . SER A 1 79 ? 6.863 1.442 -0.205 1.00 86.00 79 SER A CA 1
ATOM 620 C C . SER A 1 79 ? 5.455 1.674 0.384 1.00 86.00 79 SER A C 1
ATOM 622 O O . SER A 1 79 ? 4.959 2.805 0.385 1.00 86.00 79 SER A O 1
ATOM 624 N N . GLY A 1 80 ? 4.777 0.629 0.871 1.00 90.94 80 GLY A N 1
ATOM 625 C CA . GLY A 1 80 ? 3.504 0.733 1.589 1.00 90.94 80 GLY A CA 1
ATOM 626 C C . GLY A 1 80 ? 2.293 1.004 0.694 1.00 90.94 80 GLY A C 1
ATOM 627 O O . GLY A 1 80 ? 1.394 1.756 1.081 1.00 90.94 80 GLY A O 1
ATOM 628 N N . ARG A 1 81 ? 2.259 0.421 -0.513 1.00 92.50 81 ARG A N 1
ATOM 629 C CA . ARG A 1 81 ? 1.155 0.621 -1.475 1.00 92.50 81 ARG A CA 1
ATOM 630 C C . ARG A 1 81 ? -0.202 0.229 -0.891 1.00 92.50 81 ARG A C 1
ATOM 632 O O . ARG A 1 81 ? -1.153 1.005 -0.973 1.00 92.50 81 ARG A O 1
ATOM 639 N N . LEU A 1 82 ? -0.259 -0.923 -0.222 1.00 95.25 82 LEU A N 1
ATOM 640 C CA . LEU A 1 82 ? -1.454 -1.413 0.446 1.00 95.25 82 LEU A CA 1
ATOM 641 C C . LEU A 1 82 ? -1.771 -0.580 1.687 1.0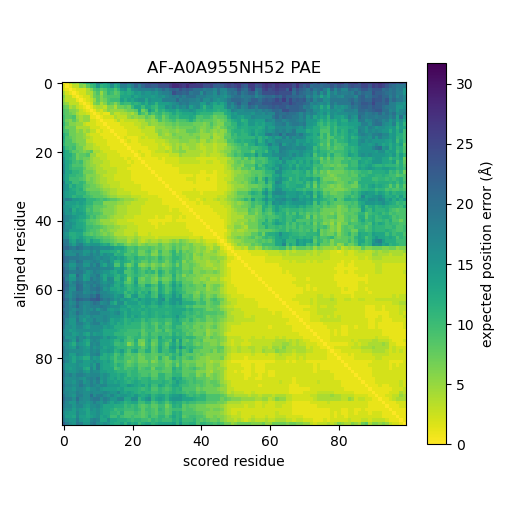0 95.25 82 LEU A C 1
ATOM 643 O O . LEU A 1 82 ? -2.911 -0.144 1.853 1.00 95.25 82 LEU A O 1
ATOM 647 N N . ALA A 1 83 ? -0.756 -0.284 2.510 1.00 95.81 83 ALA A N 1
ATOM 648 C CA . ALA A 1 83 ? -0.888 0.545 3.709 1.00 95.81 83 ALA A CA 1
ATOM 649 C C . ALA A 1 83 ? -1.640 1.849 3.411 1.00 95.81 83 ALA A C 1
ATOM 651 O O . ALA A 1 83 ? -2.600 2.203 4.095 1.00 95.81 83 ALA A O 1
ATOM 652 N N . ARG A 1 84 ? -1.259 2.537 2.327 1.00 96.00 84 ARG A N 1
ATOM 653 C CA . ARG A 1 84 ? -1.888 3.794 1.909 1.00 96.00 84 ARG A CA 1
ATOM 654 C C . ARG A 1 84 ? -3.361 3.631 1.525 1.00 96.00 84 ARG A C 1
ATOM 656 O O . ARG A 1 84 ? -4.146 4.550 1.755 1.00 96.00 84 ARG A O 1
ATOM 663 N N . LYS A 1 85 ? -3.749 2.498 0.933 1.00 96.69 85 LYS A N 1
ATOM 664 C CA . LYS A 1 85 ? -5.141 2.220 0.537 1.00 96.69 85 LYS A CA 1
ATOM 665 C C . LYS A 1 85 ? -6.005 1.727 1.693 1.00 96.69 85 LYS A C 1
ATOM 667 O O . LYS A 1 85 ? -7.207 1.990 1.677 1.00 96.69 85 LYS A O 1
ATOM 672 N N . LEU A 1 86 ? -5.411 1.050 2.675 1.00 96.56 86 LEU A N 1
ATOM 673 C CA . LEU A 1 86 ? -6.104 0.554 3.863 1.00 96.56 86 LEU A CA 1
ATOM 674 C C . LEU A 1 86 ? -6.213 1.576 4.987 1.00 96.56 86 LEU A C 1
ATOM 676 O O . LEU A 1 86 ? -7.183 1.509 5.731 1.00 96.56 86 LEU A O 1
ATOM 680 N N . ALA A 1 87 ? -5.285 2.528 5.109 1.00 96.62 87 ALA A N 1
ATOM 681 C CA . ALA A 1 87 ? -5.282 3.498 6.207 1.00 96.62 87 ALA A CA 1
ATOM 682 C C . ALA A 1 87 ? -6.644 4.189 6.456 1.00 96.62 87 ALA A C 1
ATOM 684 O O . ALA A 1 87 ? -7.027 4.307 7.617 1.00 96.62 87 ALA A O 1
ATOM 685 N N . PRO A 1 88 ? -7.427 4.587 5.429 1.00 96.56 88 PRO A N 1
ATOM 686 C CA . PRO A 1 88 ? -8.752 5.179 5.642 1.00 96.56 88 PRO A CA 1
ATOM 687 C C . PRO A 1 88 ? -9.839 4.190 6.092 1.00 96.56 88 PRO A C 1
ATOM 689 O O . PRO A 1 88 ? -10.932 4.618 6.448 1.00 96.56 88 PRO A O 1
ATOM 692 N N . LEU A 1 89 ? -9.583 2.883 5.996 1.00 96.69 89 LEU A N 1
ATOM 693 C CA . LEU A 1 89 ? -10.537 1.809 6.280 1.00 96.69 89 LEU A CA 1
ATOM 694 C C . LEU A 1 89 ? -10.299 1.139 7.637 1.00 96.69 89 LEU A C 1
ATOM 696 O O . LEU A 1 89 ? -11.173 0.408 8.096 1.00 96.69 89 LEU A O 1
ATOM 700 N N . ILE A 1 90 ? -9.150 1.381 8.275 1.00 97.25 90 ILE A N 1
ATOM 701 C CA . ILE A 1 90 ? -8.858 0.870 9.617 1.00 97.25 90 ILE A CA 1
ATOM 702 C C . ILE A 1 90 ? -9.805 1.546 10.612 1.00 97.25 90 ILE A C 1
ATOM 704 O O . ILE A 1 90 ? -9.901 2.773 10.673 1.00 97.25 90 ILE A O 1
ATOM 708 N N . LYS A 1 91 ? -10.511 0.730 11.392 1.00 97.44 91 LYS A N 1
ATOM 709 C CA . LYS A 1 91 ? -11.472 1.159 12.407 1.00 97.44 91 LYS A CA 1
ATOM 710 C C . LYS A 1 91 ? -10.869 1.073 13.802 1.00 97.44 91 LYS A C 1
ATOM 712 O O . LYS A 1 91 ? -9.769 0.565 14.011 1.00 97.44 91 LYS A O 1
ATOM 717 N N . GLU A 1 92 ? -11.621 1.570 14.776 1.00 96.00 92 GLU A N 1
ATOM 718 C CA . GLU A 1 92 ? -11.288 1.412 16.187 1.00 96.00 92 GLU A CA 1
ATOM 719 C C . GLU A 1 92 ? -11.144 -0.078 16.544 1.00 96.00 92 GLU A C 1
ATOM 721 O O . GLU A 1 92 ? -12.004 -0.889 16.215 1.00 96.00 92 GLU A O 1
ATOM 726 N N . GLY A 1 93 ? -10.026 -0.440 17.181 1.00 92.56 93 GLY A N 1
ATOM 727 C CA . GLY A 1 93 ? -9.675 -1.830 17.498 1.00 92.56 93 GLY A CA 1
ATOM 728 C C . GLY A 1 93 ? -8.882 -2.562 16.408 1.00 92.56 93 GLY A C 1
ATOM 729 O O . GLY A 1 93 ? -8.201 -3.535 16.730 1.00 9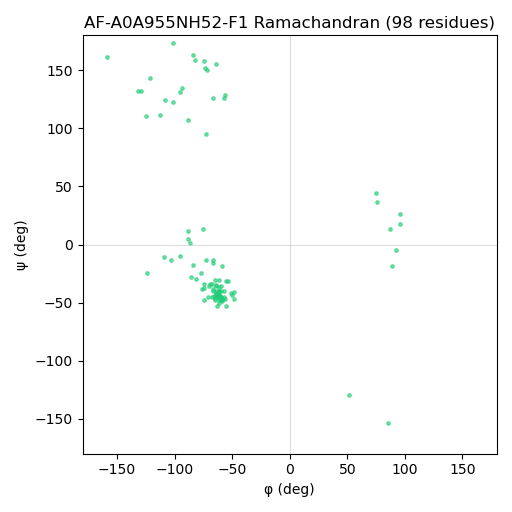2.56 93 GLY A O 1
ATOM 730 N N . GLY A 1 94 ? -8.893 -2.065 15.168 1.00 97.12 94 GLY A N 1
ATOM 731 C CA . GLY A 1 94 ? -8.065 -2.577 14.080 1.00 97.12 94 GLY A CA 1
ATOM 732 C C . GLY A 1 94 ? -6.652 -2.000 14.074 1.00 97.12 94 GLY A C 1
ATOM 73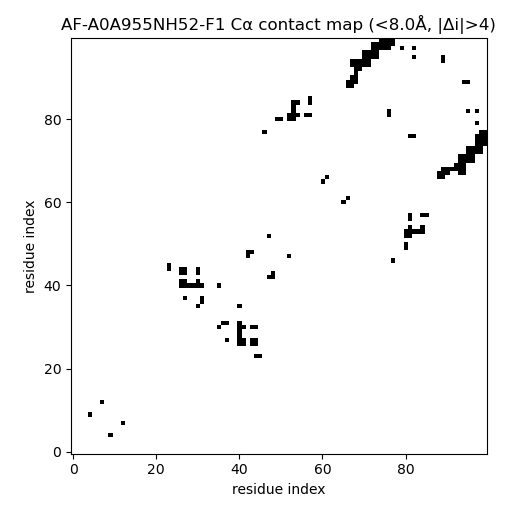3 O O . GLY A 1 94 ? -6.362 -0.977 14.701 1.00 97.12 94 GLY A O 1
ATOM 734 N N . ALA A 1 95 ? -5.754 -2.659 13.343 1.00 97.06 95 ALA A N 1
ATOM 735 C CA . ALA A 1 95 ? -4.383 -2.191 13.164 1.00 97.06 95 ALA A CA 1
ATOM 736 C C . ALA A 1 95 ? -3.724 -2.792 11.918 1.00 97.06 95 ALA A C 1
ATOM 738 O O . ALA A 1 95 ? -4.149 -3.816 11.388 1.00 97.06 95 ALA A O 1
ATOM 739 N N . TYR A 1 96 ? -2.654 -2.142 11.468 1.00 97.62 96 TYR A N 1
ATOM 740 C CA . TYR A 1 96 ? -1.841 -2.565 10.335 1.00 97.62 96 TYR A CA 1
ATOM 741 C C . TYR A 1 96 ? -0.363 -2.528 10.725 1.00 97.62 96 TYR A C 1
ATOM 743 O O . TYR A 1 96 ? 0.111 -1.528 11.270 1.00 97.62 96 TYR A O 1
ATOM 751 N N . LEU A 1 97 ? 0.363 -3.603 10.425 1.00 97.31 97 LEU A N 1
ATOM 752 C CA . LEU A 1 97 ? 1.809 -3.706 10.580 1.00 97.31 97 LEU A CA 1
ATOM 753 C C . LEU A 1 97 ? 2.434 -4.108 9.241 1.00 97.31 97 LEU A C 1
ATOM 755 O O . LEU A 1 97 ? 2.277 -5.246 8.808 1.00 97.31 97 LEU A O 1
ATOM 759 N N . GLY A 1 98 ? 3.160 -3.181 8.617 1.00 95.44 98 GLY A N 1
ATOM 760 C CA . GLY A 1 98 ? 3.985 -3.458 7.441 1.00 95.44 98 GLY A CA 1
ATOM 761 C C . GLY A 1 98 ? 5.422 -3.780 7.842 1.00 95.44 98 GLY A C 1
ATOM 762 O O . GLY A 1 98 ? 5.986 -3.087 8.693 1.00 95.44 98 GLY A O 1
ATOM 763 N N . LEU A 1 99 ? 5.994 -4.824 7.244 1.00 93.62 99 LEU A N 1
ATOM 764 C CA . LEU A 1 99 ? 7.397 -5.213 7.394 1.00 93.62 99 LEU A CA 1
ATOM 765 C C . LEU A 1 99 ? 8.021 -5.394 6.004 1.00 93.62 99 LEU A C 1
ATOM 767 O O . LEU A 1 99 ? 7.435 -6.077 5.163 1.00 93.62 99 LEU A O 1
ATOM 771 N N . ASP A 1 100 ? 9.202 -4.812 5.796 1.00 87.25 100 ASP A N 1
ATOM 772 C CA . ASP A 1 100 ? 10.017 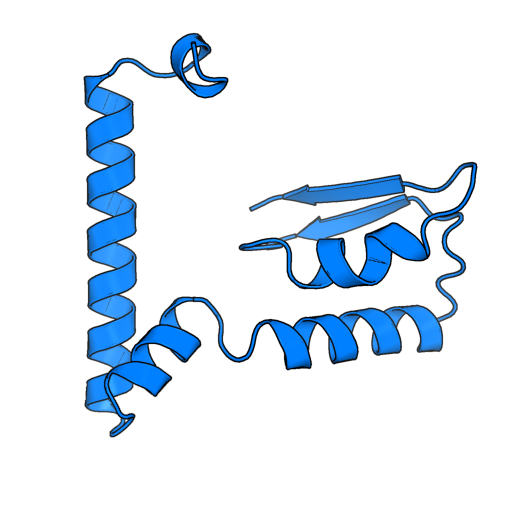-4.907 4.575 1.00 87.25 100 ASP A CA 1
ATOM 773 C C . ASP A 1 100 ? 11.487 -5.156 4.943 1.00 87.25 100 ASP A C 1
ATOM 775 O O . ASP A 1 100 ? 11.950 -4.538 5.936 1.00 87.25 100 ASP A O 1
#

Mean predicted aligned error: 8.19 Å

Sequence (100 aa):
MGFLDRFLKPSEEKQLGDFYGNLYDGLIEFHENQGLSEEDARKQAIGGDYETFGHIERDALLAIGYTGEEFLVDLGCGSGRLARKLAPLIKEGGAYLGLD

Nearest PDB structures (foldseek):
  3bkx-assembly1_B  TM=5.454E-01  e=5.964E-01  Lacticaseibacillus paracasei ATCC 334
  6m1c-assembly1_A  TM=6.308E-01  e=4.453E+00  Mycobacterium tuberculosis H37Rv
  3om1-assembly1_A  TM=5.488E-01  e=7.119E+00  Rattus norvegicus

=== Feature glossary ===
Feature key, reading from the visual/contextual features back to the raw sequence:

Rendered structure images. Structure images are PyMOL renders from six orthogonal camera directions. Cartoon representation draws helices as coils and strands as arrows; sticks shows the backbone as bonds; surface shows the solvent-excluded envelope. Rainbow coloring maps sequence position to hue (blue→red, N→C); chain coloring assigns a distinct color per polypeptide.

Contact-map, Ramachandran, and PAE plots. Three diagnostic plots accompany the record. The Cα contact map visualizes the tertiary structure as a 2D adjacency matrix (8 Å cutoff, sequence-local contacts suppressed). The Ramachandran plot shows the distribution of backbone (φ, ψ) torsions, with points in the α and β basins reflecting secondary structure content. The PAE plot shows AlphaFold's inter-residue confidence as a color matrix.

InterPro / GO / CATH / organism. The annotation block draws on four external resources. InterPro: which protein families and domains the sequence belongs to. GO: standardized terms for what the protein does, what process it participates in, and where in the cell it acts. CATH: which structural fold it has in the CATH hierarchy. Organism: the species of origin.

Nearest PDB structures. Structural nearest neighbors (via Foldseek easy-search vs the PDB). Reported per hit: target PDB id, E-value, and alignment TM-score. A TM-score above ~0.5 is the conventional threshold for 'same fold'.

Predicted aligned error. Predicted aligned error is AlphaFold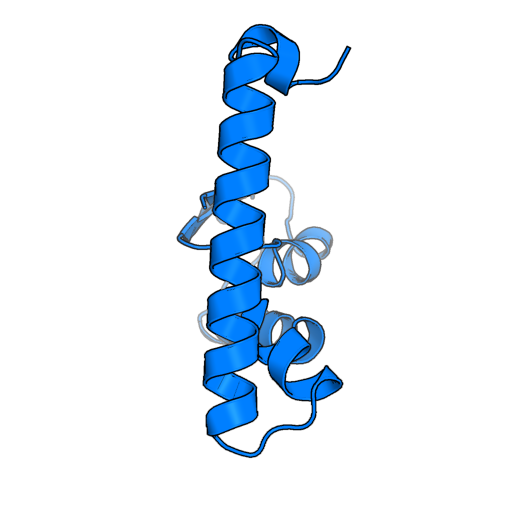's pairwise confidence. Unlike pLDDT (per-residue), PAE is per-residue-pair and captures whether two parts of the structure are correctly placed relative to each other. Units are ångströms of expected positional error.

Solvent-accessible surface area. SASA measures how much of the protein is reachable by solvent. It is computed by rolling a water-sized probe over the atomic surface and summing the exposed area (Å²). Per-residue SASA distinguishes core (buried, low SASA) from surface (exposed, high SASA) residues; total SASA is a whole-molecule size measure.

B-factor. Crystallographic B-factors measure how much each atom's electron density is smeared out, in Å². They rise in mobile loops and surface residues and fall in the buried interior. In AlphaFold models this column is repurposed to hold pLDDT instead.

pLDDT. For AlphaFold models, the B-factor field carries pLDDT — the model's own estimate of local accuracy on a 0–100 scale. Regions with pLDDT<50 should be treated as essentially unmodeled; they often correspond to intrinsically disordered segments.

Backbone torsions (φ/ψ). φ (phi) and ψ (psi) are the two rotatable backbone dihedrals per residue: φ is the C(i-1)–N–Cα–C torsion, ψ is the N–Cα–C–N(i+1) torsion, both in degrees on (−180°, 180°]. α-helical residues cluster near (−60°, −45°); β-strand residues near (−120°, +130°). A Ramachandran plot is simply a scatter of (φ, ψ) for every residue.

Radius of gyration, Cα contacts, bounding box. Radius of gyration (Rg) is the root-mean-square distance of Cα atoms from their centroid — a single number for overall size and compactness. A globular domain of N residues has Rg ≈ 2.2·N^0.38 Å; an extended or disordered chain has a much larger Rg. The Cα contact count is the number of residue pairs whose Cα atoms are within 8 Å and are more than four positions apart in sequence — a standard proxy for tertiary packing density. The bounding box is the smallest axis-aligned box enclosing all Cα atoms.

Secondary structure (3-state, P-SEA). Three-state secondary structure (P-SEA) collapses the eight DSSP classes into helix (a), strand (b), and coil (c). P-SEA assigns these from Cα geometry alone — distances and angles — without requiring backbone oxygens, so it works on any Cα trace.

Secondary structure (8-state, DSSP). Secondary structure is the local, repeating backbone conformation. DSSP classifies it into eight states by reading the hydrogen-bond network: three helix types (H, G, I), two β types (E, B), two non-regular types (T, S), and unstructured coil (-).

Foldseek 3Di. The Foldseek 3Di string encodes local tertiary geometry as a 20-letter alphabet — one character per residue — derived from the relative positions of nearby Cα atoms. Unlike the amino-acid sequence, 3Di is a direct function of the 3D structure, so two proteins with the same fold have similar 3Di strings even at low sequence identity.

mmCIF coordinates. Structure coordinates are given as an mmCIF _atom_site loop: one row per atom with element, residue name, chain id, sequence number, and x/y/z position in Å. Only the four main-chain atoms per residue are included here; side chains are omitted to keep the record compact.

Sequence. This is the polypeptide sequence — one letter per residue, N-terminus first. Length ranges from a few dozen residues for small domains to over a thousand for large multi-domain proteins.